Protein AF-A0A8S4RF06-F1 (afdb_monomer_lite)

Secondary structure (DSSP, 8-state):
-----PPPPP--------------TT--TTT-EE---TTS-----EETTEEPEE-SEEEETTEEEESSHHHHHHHHHHHHHHHHHHHHHTHHHHHS---

Organism: NCBI:txid348720

Structure (mmCIF, N/CA/C/O backbone):
data_AF-A0A8S4RF06-F1
#
_entry.id   AF-A0A8S4RF06-F1
#
loop_
_atom_site.group_PDB
_atom_site.id
_atom_site.type_symbol
_atom_site.label_atom_id
_atom_site.label_alt_id
_atom_site.label_comp_id
_atom_site.label_asym_id
_atom_site.label_entity_id
_atom_site.label_seq_id
_atom_site.pdbx_PDB_ins_code
_atom_site.Cartn_x
_atom_site.Cartn_y
_atom_site.Cartn_z
_atom_site.occupancy
_atom_site.B_iso_or_equiv
_atom_site.auth_seq_id
_atom_site.auth_comp_id
_atom_site.auth_asym_id
_atom_site.auth_atom_id
_atom_site.pdbx_PDB_model_num
ATOM 1 N N . MET A 1 1 ? -23.117 -16.319 18.177 1.00 37.62 1 MET A N 1
ATOM 2 C CA . MET A 1 1 ? -23.475 -15.922 16.801 1.00 37.62 1 MET A CA 1
ATOM 3 C C . MET A 1 1 ? -23.778 -14.431 16.855 1.00 37.62 1 MET A C 1
ATOM 5 O O . MET A 1 1 ? -24.861 -14.053 17.279 1.00 37.62 1 MET A O 1
ATOM 9 N N . THR A 1 2 ? -22.778 -13.588 16.600 1.00 39.22 2 THR A N 1
ATOM 10 C CA . THR A 1 2 ? -22.847 -12.147 16.901 1.00 39.22 2 THR A CA 1
ATOM 11 C C . THR A 1 2 ? -22.546 -11.383 15.619 1.00 39.22 2 THR A C 1
ATOM 13 O O . THR A 1 2 ? -21.428 -11.430 15.122 1.00 39.22 2 THR A O 1
ATOM 16 N N . GLY A 1 3 ? -23.569 -10.764 15.029 1.00 40.75 3 GLY A N 1
ATOM 17 C CA . GLY A 1 3 ? -23.445 -9.979 13.799 1.00 40.75 3 GLY A CA 1
ATOM 18 C C . GLY A 1 3 ? -22.940 -8.558 14.061 1.00 40.75 3 GLY A C 1
ATOM 19 O O . GLY A 1 3 ? -23.199 -7.989 15.121 1.00 40.75 3 GLY A O 1
ATOM 20 N N . TYR A 1 4 ? -22.252 -7.970 13.082 1.00 52.75 4 TYR A N 1
ATOM 21 C CA . TYR A 1 4 ? -21.822 -6.569 13.120 1.00 52.75 4 TYR A CA 1
ATOM 22 C C . TYR A 1 4 ? -22.931 -5.642 12.605 1.00 52.75 4 TYR A C 1
ATOM 24 O O . TYR A 1 4 ? -23.579 -5.926 11.597 1.00 52.75 4 TYR A O 1
ATOM 32 N N . ARG A 1 5 ? -23.163 -4.529 13.312 1.00 40.59 5 ARG A N 1
ATOM 33 C CA . ARG A 1 5 ? -24.227 -3.550 13.039 1.00 40.59 5 ARG A CA 1
ATOM 34 C C . ARG A 1 5 ? -23.614 -2.247 12.525 1.00 40.59 5 ARG A C 1
ATOM 36 O O . ARG A 1 5 ? -22.952 -1.550 13.283 1.00 40.59 5 ARG A O 1
ATOM 43 N N . ILE A 1 6 ? -23.886 -1.894 11.271 1.00 50.53 6 ILE A N 1
ATOM 44 C CA . ILE A 1 6 ? -23.633 -0.546 10.743 1.00 50.53 6 ILE A CA 1
ATOM 45 C C . ILE A 1 6 ? -24.858 0.315 11.080 1.00 50.53 6 ILE A C 1
ATOM 47 O O . ILE A 1 6 ? -25.991 -0.091 10.813 1.00 50.53 6 ILE A O 1
ATOM 51 N N . ALA A 1 7 ? -24.655 1.470 11.718 1.00 36.44 7 ALA A N 1
ATOM 52 C CA . ALA A 1 7 ? -25.745 2.370 12.093 1.00 36.44 7 ALA A CA 1
ATOM 53 C C . ALA A 1 7 ? -26.377 3.012 10.837 1.00 36.44 7 ALA A C 1
ATOM 55 O O . ALA A 1 7 ? -25.651 3.604 10.035 1.00 36.44 7 ALA A O 1
ATOM 56 N N . PRO A 1 8 ? -27.707 2.925 10.636 1.00 37.06 8 PRO A N 1
ATOM 57 C CA . PRO A 1 8 ? -28.350 3.515 9.471 1.00 37.06 8 PRO A CA 1
ATOM 58 C C . PRO A 1 8 ? -28.611 5.011 9.693 1.00 37.06 8 PRO A C 1
ATOM 60 O O . PRO A 1 8 ? -29.240 5.406 10.674 1.00 37.06 8 PRO A O 1
ATOM 63 N N . GLN A 1 9 ? -28.183 5.842 8.744 1.00 43.31 9 GLN A N 1
ATOM 64 C CA . GLN A 1 9 ? -28.685 7.209 8.577 1.00 43.31 9 GLN A CA 1
ATOM 65 C C . GLN A 1 9 ? -30.022 7.131 7.814 1.00 43.31 9 GLN A C 1
ATOM 67 O O . GLN A 1 9 ? -30.082 6.574 6.718 1.00 43.31 9 GLN A O 1
ATOM 72 N N . SER A 1 10 ? -31.116 7.630 8.400 1.00 48.09 10 SER A N 1
ATOM 73 C CA . SER A 1 10 ? -32.431 7.725 7.728 1.00 48.09 10 SER A CA 1
ATOM 74 C C . SER A 1 10 ? -32.344 8.725 6.553 1.00 48.09 10 SER A C 1
ATOM 76 O O . SER A 1 10 ? -31.612 9.698 6.672 1.00 48.09 10 SER A O 1
ATOM 78 N N . SER A 1 11 ? -33.037 8.633 5.411 1.00 50.53 11 SER A N 1
ATOM 79 C CA . SER A 1 11 ? -34.379 8.118 5.134 1.00 50.53 11 SER A CA 1
ATOM 80 C C . SER A 1 11 ? -34.610 7.958 3.611 1.00 50.53 11 SER A C 1
ATOM 82 O O . SER A 1 11 ? -34.174 8.803 2.834 1.00 50.53 11 SER A O 1
ATOM 84 N N . ARG A 1 12 ? -35.424 6.945 3.253 1.00 44.25 12 ARG A N 1
ATOM 85 C CA . ARG A 1 12 ? -36.184 6.677 1.998 1.00 44.25 12 ARG A CA 1
ATOM 86 C C . ARG A 1 12 ? -35.645 5.644 0.974 1.00 44.25 12 ARG A C 1
ATOM 88 O O . ARG A 1 12 ? -34.884 5.957 0.074 1.00 44.25 12 ARG A O 1
ATOM 95 N N . ARG A 1 13 ? -36.286 4.460 1.065 1.00 44.31 13 ARG A N 1
ATOM 96 C CA . ARG A 1 13 ? -36.681 3.456 0.038 1.00 44.31 13 ARG A CA 1
ATOM 97 C C . ARG A 1 13 ? -35.618 2.574 -0.654 1.00 44.31 13 ARG A C 1
ATOM 99 O O . ARG A 1 13 ? -35.152 2.861 -1.743 1.00 44.31 13 ARG A O 1
ATOM 106 N N . THR A 1 14 ? -35.422 1.398 -0.041 1.00 47.22 14 THR A N 1
ATOM 107 C CA . THR A 1 14 ? -35.494 0.034 -0.628 1.00 47.22 14 THR A CA 1
ATOM 108 C C . THR A 1 14 ? -34.924 -0.223 -2.029 1.00 47.22 14 THR A C 1
ATOM 110 O O . THR A 1 14 ? -35.621 -0.043 -3.026 1.00 47.22 14 THR A O 1
ATOM 113 N N . THR A 1 15 ? -33.763 -0.887 -2.088 1.00 35.53 15 THR A N 1
ATOM 114 C CA . THR A 1 15 ? -33.537 -2.041 -2.982 1.00 35.53 15 THR A CA 1
ATOM 115 C C . THR A 1 15 ? -32.480 -2.977 -2.366 1.00 35.53 15 THR A C 1
ATOM 117 O O . THR A 1 15 ? -31.460 -2.522 -1.866 1.00 35.53 15 THR A O 1
ATOM 120 N N . LEU A 1 16 ? -32.826 -4.265 -2.318 1.00 36.59 16 LEU A N 1
ATOM 121 C CA . LEU A 1 16 ? -32.135 -5.463 -1.810 1.00 36.59 16 LEU A CA 1
ATOM 122 C C . LEU A 1 16 ? -30.678 -5.307 -1.317 1.00 36.59 16 LEU A C 1
ATOM 124 O O . LEU A 1 16 ? -29.734 -5.227 -2.099 1.00 36.59 16 LEU A O 1
ATOM 128 N N . LEU A 1 17 ? -30.503 -5.380 0.007 1.00 33.94 17 LEU A N 1
ATOM 129 C CA . LEU A 1 17 ? -29.202 -5.549 0.653 1.00 33.94 17 LEU A CA 1
ATOM 130 C C . LEU A 1 17 ? -28.700 -6.978 0.404 1.00 33.94 17 LEU A C 1
ATOM 132 O O . LEU A 1 17 ? -29.019 -7.897 1.155 1.00 33.94 17 LEU A O 1
ATOM 136 N N . SER A 1 18 ? -27.889 -7.167 -0.637 1.00 36.00 18 SER A N 1
ATOM 137 C CA . SER A 1 18 ? -26.940 -8.283 -0.671 1.00 36.00 18 SER A CA 1
ATOM 138 C C . SER A 1 18 ? -25.898 -8.032 0.422 1.00 36.00 18 SER A C 1
ATOM 140 O O . SER A 1 18 ? -24.840 -7.455 0.172 1.00 36.00 18 SER A O 1
ATOM 142 N N . GLN A 1 19 ? -26.227 -8.392 1.664 1.00 39.38 19 GLN A N 1
ATOM 143 C CA . GLN A 1 19 ? -25.265 -8.419 2.758 1.00 39.38 19 GLN A CA 1
ATOM 144 C C . GLN A 1 19 ? -24.303 -9.580 2.480 1.00 39.38 19 GLN A C 1
ATOM 146 O O . GLN A 1 19 ? -24.596 -10.735 2.780 1.00 39.38 19 GLN A O 1
ATOM 151 N N . PHE A 1 20 ? -23.158 -9.284 1.865 1.00 38.03 20 PHE A N 1
ATOM 152 C CA . PHE A 1 20 ? -22.042 -10.220 1.835 1.00 38.03 20 PHE A CA 1
ATOM 153 C C . PHE A 1 20 ? -21.572 -10.419 3.279 1.00 38.03 20 PHE A C 1
ATOM 155 O O . PHE A 1 20 ? -20.947 -9.537 3.865 1.00 38.03 20 PHE A O 1
ATOM 162 N N . TYR A 1 21 ? -21.931 -11.555 3.876 1.00 37.41 21 TYR A N 1
ATOM 163 C CA . TYR A 1 21 ? -21.395 -11.971 5.165 1.00 37.41 21 TYR A CA 1
ATOM 164 C C . TYR A 1 21 ? -19.972 -12.478 4.922 1.00 37.41 21 TYR A C 1
ATOM 166 O O . TYR A 1 21 ? -19.770 -13.622 4.522 1.00 37.41 21 TYR A O 1
ATOM 174 N N . VAL A 1 22 ? -18.986 -11.594 5.073 1.00 53.41 22 VAL A N 1
ATOM 175 C CA . VAL A 1 22 ? -17.587 -12.014 5.175 1.00 53.41 22 VAL A CA 1
ATOM 176 C C . VAL A 1 22 ? -17.426 -12.582 6.578 1.00 53.41 22 VAL A C 1
ATOM 178 O O . VAL A 1 22 ? -17.570 -11.845 7.552 1.00 53.41 22 VAL A O 1
ATOM 181 N N . ASP A 1 23 ? -17.192 -13.887 6.685 1.00 50.44 23 ASP A N 1
ATOM 182 C CA . ASP A 1 23 ? -16.919 -14.519 7.971 1.00 50.44 23 ASP A CA 1
ATOM 183 C C . ASP A 1 23 ? -15.511 -14.111 8.431 1.00 50.44 23 ASP A C 1
ATOM 185 O O . ASP A 1 23 ? -14.513 -14.435 7.788 1.00 50.44 23 ASP A O 1
ATOM 189 N N . ILE A 1 24 ? -15.442 -13.309 9.493 1.00 60.94 24 ILE A N 1
ATOM 190 C CA . ILE A 1 24 ? -14.204 -12.718 10.033 1.00 60.94 24 ILE A CA 1
ATOM 191 C C . ILE A 1 24 ? -13.704 -13.445 11.291 1.00 60.94 24 ILE A C 1
ATOM 193 O O . ILE A 1 24 ? -12.750 -12.997 11.932 1.00 60.94 24 ILE A O 1
ATOM 197 N N . THR A 1 25 ? -14.295 -14.595 11.632 1.00 61.34 25 THR A N 1
ATOM 198 C CA . THR A 1 25 ? -13.844 -15.430 12.751 1.00 61.34 25 THR A CA 1
ATOM 199 C C . THR A 1 25 ? -12.461 -16.014 12.449 1.00 61.34 25 THR A C 1
ATOM 201 O O . THR A 1 25 ? -12.311 -16.844 11.554 1.00 61.34 25 THR A O 1
ATOM 204 N N . GLY A 1 26 ? -11.436 -15.569 13.179 1.00 71.81 26 GLY A N 1
ATOM 205 C CA . GLY A 1 26 ? -10.042 -16.005 13.000 1.00 71.81 26 GLY A CA 1
ATOM 206 C C . GLY A 1 26 ? -9.060 -14.892 12.628 1.00 71.81 26 GLY A C 1
ATOM 207 O O . GLY A 1 26 ? -7.870 -15.156 12.448 1.00 71.81 26 GLY A O 1
ATOM 208 N N . LEU A 1 27 ? -9.521 -13.643 12.533 1.00 81.00 27 LEU A N 1
ATOM 209 C CA . LEU A 1 27 ? -8.629 -12.502 12.361 1.00 81.00 27 LEU A CA 1
ATOM 210 C C . LEU A 1 27 ? -7.735 -12.290 13.591 1.00 81.00 27 LEU A C 1
ATOM 212 O O . LEU A 1 27 ? -8.171 -12.348 14.739 1.00 81.00 27 LEU A O 1
ATOM 216 N N . ASN A 1 28 ? -6.469 -11.955 13.347 1.00 85.81 28 ASN A N 1
ATOM 217 C CA . ASN A 1 28 ? -5.567 -11.520 14.404 1.00 85.81 28 ASN A CA 1
ATOM 218 C C . ASN A 1 28 ? -5.741 -10.012 14.641 1.00 85.81 28 ASN A C 1
ATOM 220 O O . ASN A 1 28 ? -5.249 -9.195 13.856 1.00 85.81 28 ASN A O 1
ATOM 224 N N . MET A 1 29 ? -6.420 -9.648 15.730 1.00 85.00 29 MET A N 1
ATOM 225 C CA . MET A 1 29 ? -6.746 -8.252 16.048 1.00 85.00 29 MET A CA 1
ATOM 226 C C . MET A 1 29 ? -5.514 -7.357 16.209 1.00 85.00 29 MET A C 1
ATOM 228 O O . MET A 1 29 ? -5.573 -6.191 15.841 1.00 85.00 29 MET A O 1
ATOM 232 N N . SER A 1 30 ? -4.374 -7.882 16.673 1.00 84.38 30 SER A N 1
ATOM 233 C CA . SER A 1 30 ? -3.163 -7.066 16.849 1.00 84.38 30 SER A CA 1
ATOM 234 C C . SER A 1 30 ? -2.439 -6.752 15.537 1.00 84.38 30 SER A C 1
ATOM 236 O O . SER A 1 30 ? -1.652 -5.809 15.478 1.00 84.38 30 SER A O 1
ATOM 238 N N . LYS A 1 31 ? -2.709 -7.518 14.471 1.00 85.56 31 LYS A N 1
ATOM 239 C CA . LYS A 1 31 ? -2.135 -7.305 13.130 1.00 85.56 31 LYS A CA 1
ATOM 240 C C . LYS A 1 31 ? -3.100 -6.631 12.154 1.00 85.56 31 LYS A C 1
ATOM 242 O O . LYS A 1 31 ? -2.675 -6.206 11.078 1.00 85.56 31 LYS A O 1
ATOM 247 N N . THR A 1 32 ? -4.378 -6.552 12.512 1.00 88.44 32 THR A N 1
ATOM 248 C CA . THR A 1 32 ? -5.437 -6.027 11.648 1.00 88.44 32 THR A CA 1
ATOM 249 C C . THR A 1 32 ? -5.611 -4.533 11.893 1.00 88.44 32 THR A C 1
ATOM 251 O O . THR A 1 32 ? -5.789 -4.104 13.030 1.00 88.44 32 THR A O 1
ATOM 254 N N . LYS A 1 33 ? -5.571 -3.737 10.824 1.00 88.25 33 LYS A N 1
ATOM 255 C CA . LYS A 1 33 ? -5.788 -2.286 10.858 1.00 88.25 33 LYS A CA 1
ATOM 256 C C . LYS A 1 33 ? -6.791 -1.885 9.782 1.00 88.25 33 LYS A C 1
ATOM 258 O O . LYS A 1 33 ? -6.984 -2.616 8.810 1.00 88.25 33 LYS A O 1
ATOM 263 N N . VAL A 1 34 ? -7.426 -0.736 9.959 1.00 86.62 34 VAL A N 1
ATOM 264 C CA . VAL A 1 34 ? -8.407 -0.175 9.029 1.00 86.62 34 VAL A CA 1
ATOM 265 C C . VAL A 1 34 ? -7.807 1.036 8.337 1.00 86.62 34 VAL A C 1
ATOM 267 O O . VAL A 1 34 ? -7.22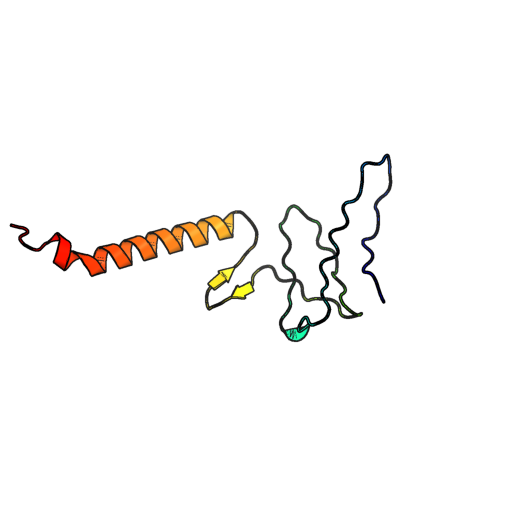2 1.900 8.974 1.00 86.62 34 VAL A O 1
ATOM 270 N N . MET A 1 35 ? -7.989 1.113 7.026 1.00 86.12 35 MET A N 1
ATOM 271 C CA . MET A 1 35 ? -7.686 2.294 6.226 1.00 86.12 35 MET A CA 1
ATOM 272 C C . MET A 1 35 ? -8.970 2.710 5.515 1.00 86.12 35 MET A C 1
ATOM 274 O O . MET A 1 35 ? -9.671 1.864 4.956 1.00 86.12 35 MET A O 1
ATOM 278 N N . SER A 1 36 ? -9.280 4.002 5.509 1.00 79.38 36 SER A N 1
ATOM 279 C CA . SER A 1 36 ? -10.431 4.560 4.792 1.00 79.38 36 SER A CA 1
ATOM 280 C C . SER A 1 36 ? -9.980 5.549 3.724 1.00 79.38 36 SER A C 1
ATOM 282 O O . SER A 1 36 ? -9.049 6.319 3.930 1.00 79.38 36 SER A O 1
ATOM 284 N N . ASN A 1 37 ? -10.653 5.549 2.575 1.00 77.62 37 ASN A N 1
ATOM 285 C CA . ASN A 1 37 ? -10.458 6.590 1.567 1.00 77.62 37 ASN A CA 1
ATOM 286 C C . ASN A 1 37 ? -11.114 7.902 2.042 1.00 77.62 37 ASN A C 1
ATOM 288 O O . ASN A 1 37 ? -12.157 7.859 2.687 1.00 77.62 37 ASN A O 1
ATOM 292 N N . ALA A 1 38 ? -10.571 9.053 1.639 1.00 75.00 38 ALA A N 1
ATOM 293 C CA . ALA A 1 38 ? -11.055 10.398 1.966 1.00 75.00 38 ALA A CA 1
ATOM 294 C C . ALA A 1 38 ? -12.532 10.668 1.599 1.00 75.00 38 ALA A C 1
ATOM 296 O O . ALA A 1 38 ? -13.127 11.626 2.084 1.00 75.00 38 ALA A O 1
ATOM 297 N N . LEU A 1 39 ? -13.129 9.839 0.739 1.00 78.06 39 LEU A N 1
ATOM 298 C CA . LEU A 1 39 ? -14.541 9.924 0.349 1.00 78.06 39 LEU A CA 1
ATOM 299 C C . LEU A 1 39 ? -15.500 9.302 1.376 1.00 78.06 39 LEU A C 1
ATOM 301 O O . LEU A 1 39 ? -16.710 9.494 1.274 1.00 78.06 39 LEU A O 1
ATOM 305 N N . VAL A 1 40 ? -14.981 8.527 2.331 1.00 76.31 40 VAL A N 1
ATOM 306 C CA . VAL A 1 40 ? -15.775 7.820 3.337 1.00 76.31 40 VAL A CA 1
ATOM 307 C C . VAL A 1 40 ? -15.469 8.420 4.708 1.00 76.31 40 VAL A C 1
ATOM 309 O O . VAL A 1 40 ? -14.305 8.440 5.107 1.00 76.31 40 VAL A O 1
ATOM 312 N N . PRO A 1 41 ? -16.484 8.893 5.454 1.00 75.31 41 PRO A N 1
ATOM 313 C CA . PRO A 1 41 ? -16.285 9.353 6.819 1.00 75.31 41 PRO A CA 1
ATOM 314 C C . PRO A 1 41 ? -15.672 8.249 7.679 1.00 75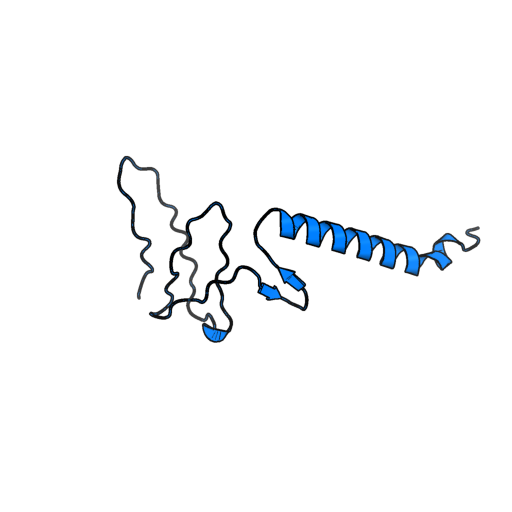.31 41 PRO A C 1
ATOM 316 O O . PRO A 1 41 ? -16.169 7.121 7.696 1.00 75.31 41 PRO A O 1
ATOM 319 N N . LEU A 1 42 ? -14.618 8.592 8.41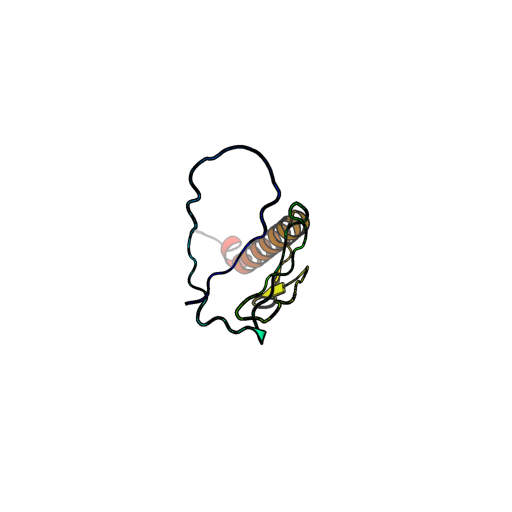6 1.00 75.12 42 LEU A N 1
ATOM 320 C CA . LEU A 1 42 ? -13.992 7.691 9.374 1.00 75.12 42 LEU A CA 1
ATOM 321 C C . LEU A 1 42 ? -15.002 7.315 10.459 1.00 75.12 42 LEU A C 1
ATOM 323 O O . LEU A 1 42 ? -15.435 8.160 11.243 1.00 75.12 42 LEU A O 1
ATOM 327 N N . GLN A 1 43 ? -15.382 6.040 10.493 1.00 79.56 43 GLN A N 1
ATOM 328 C CA . GLN A 1 43 ? -16.185 5.466 11.566 1.00 79.56 43 GLN A CA 1
ATOM 329 C C . GLN A 1 43 ? -15.392 4.366 12.273 1.00 79.56 43 GLN A C 1
ATOM 331 O O . GLN A 1 43 ? -14.711 3.587 11.601 1.00 79.56 43 GLN A O 1
ATOM 336 N N . PRO A 1 44 ? -15.486 4.269 13.612 1.00 81.56 44 PRO A N 1
ATOM 337 C CA . PRO A 1 44 ? -14.874 3.177 14.353 1.00 81.56 44 PRO A CA 1
ATOM 338 C C . PRO A 1 44 ? -15.390 1.823 13.860 1.00 81.56 44 PRO A C 1
ATOM 340 O O . PRO A 1 44 ? -16.596 1.569 13.860 1.00 81.56 44 PRO A O 1
ATOM 343 N N . VAL A 1 45 ? -14.472 0.941 13.469 1.00 84.81 45 VAL A N 1
ATOM 344 C CA . VAL A 1 45 ? -14.790 -0.446 13.116 1.00 84.81 45 VAL A CA 1
ATOM 345 C C . VAL A 1 45 ? -14.549 -1.309 14.346 1.00 84.81 45 VAL A C 1
ATOM 347 O O . VAL A 1 45 ? -13.421 -1.414 14.826 1.00 84.81 45 VAL A O 1
ATOM 350 N N . ILE A 1 46 ? -15.619 -1.908 14.868 1.00 83.94 46 ILE A N 1
ATOM 351 C CA . ILE A 1 46 ? -15.567 -2.760 16.058 1.00 83.94 46 ILE A CA 1
ATOM 352 C C . ILE A 1 46 ? -15.705 -4.217 15.627 1.00 83.94 46 ILE A C 1
ATOM 354 O O . ILE A 1 46 ? -16.727 -4.596 15.056 1.00 83.94 46 ILE A O 1
ATOM 358 N N . VAL A 1 47 ? -14.697 -5.027 15.946 1.00 82.69 47 VAL A N 1
ATOM 359 C CA . VAL A 1 47 ? -14.656 -6.473 15.703 1.00 82.69 47 VAL A CA 1
ATOM 360 C C . VAL A 1 47 ? -14.549 -7.182 17.052 1.00 82.69 47 VAL A C 1
ATOM 362 O O . VAL A 1 47 ? -13.631 -6.905 17.811 1.00 82.69 47 VAL A O 1
ATOM 365 N N . GLU A 1 48 ? -15.508 -8.054 17.394 1.00 79.50 48 GLU A N 1
ATOM 366 C CA . GLU A 1 48 ? -15.481 -8.844 18.644 1.00 79.50 48 GLU A CA 1
ATOM 367 C C . GLU A 1 48 ? -15.254 -7.983 19.902 1.00 79.50 48 GLU A C 1
ATOM 369 O O . GLU A 1 48 ? -14.469 -8.329 20.777 1.00 79.50 48 GLU A O 1
ATOM 374 N N . SER A 1 49 ? -15.926 -6.826 19.985 1.00 80.94 49 SER A N 1
ATOM 375 C CA . SER A 1 49 ? -15.777 -5.806 21.046 1.00 80.94 49 SER A CA 1
ATOM 376 C C . SER A 1 49 ? -14.437 -5.054 21.103 1.00 80.94 49 SER A C 1
ATOM 378 O O . SER A 1 49 ? -14.273 -4.178 21.948 1.00 80.94 49 SER A O 1
ATOM 380 N N . THR A 1 50 ? -13.523 -5.304 20.163 1.00 82.81 50 THR A N 1
ATOM 381 C CA . THR A 1 50 ? -12.263 -4.566 20.011 1.00 82.81 50 THR A CA 1
ATOM 382 C C . THR A 1 50 ? -12.385 -3.544 18.883 1.00 82.81 50 THR A C 1
ATOM 384 O O . THR A 1 50 ? -12.801 -3.874 17.772 1.00 82.81 50 THR A O 1
ATOM 387 N N . ALA A 1 51 ? -12.033 -2.287 19.152 1.00 86.38 51 ALA A N 1
ATOM 388 C CA . ALA A 1 51 ? -11.925 -1.273 18.108 1.00 86.38 51 ALA A CA 1
ATOM 389 C C . ALA A 1 51 ? -10.633 -1.497 17.313 1.00 86.38 51 ALA A C 1
ATOM 391 O O . ALA A 1 51 ? -9.551 -1.564 17.897 1.00 86.38 51 ALA A O 1
ATOM 392 N N . LEU A 1 52 ? -10.746 -1.615 15.992 1.00 88.94 52 LEU A N 1
ATOM 393 C CA . LEU A 1 52 ? -9.577 -1.700 15.128 1.00 88.94 52 LEU A CA 1
ATOM 394 C C . LEU A 1 52 ? -8.907 -0.332 15.009 1.00 88.94 52 LEU A C 1
ATOM 396 O O . LEU A 1 52 ? -9.571 0.699 14.891 1.00 88.94 52 LEU A O 1
ATOM 400 N N . GLU A 1 53 ? -7.578 -0.342 15.004 1.00 89.19 53 GLU A N 1
ATOM 401 C CA . GLU A 1 53 ? -6.787 0.860 14.773 1.00 89.19 53 GLU A CA 1
ATOM 402 C C . GLU A 1 53 ? -6.974 1.344 13.338 1.00 89.19 53 GLU A C 1
ATOM 404 O O . GLU A 1 53 ? -6.871 0.567 12.385 1.00 89.19 53 GLU A O 1
ATOM 409 N N . ILE A 1 54 ? -7.228 2.639 13.200 1.00 87.75 54 ILE A N 1
ATOM 410 C CA . ILE A 1 54 ? -7.338 3.305 11.913 1.00 87.75 54 ILE A CA 1
ATOM 411 C C . ILE A 1 54 ? -5.978 3.916 11.580 1.00 87.75 54 ILE A C 1
ATOM 413 O O . ILE A 1 54 ? -5.416 4.645 12.395 1.00 87.75 54 ILE A O 1
ATOM 417 N N . VAL A 1 55 ? -5.470 3.638 10.383 1.00 87.00 55 VAL A N 1
ATOM 418 C CA . VAL A 1 55 ? -4.209 4.180 9.875 1.00 87.00 55 VAL A CA 1
ATOM 419 C C . VAL A 1 55 ? -4.395 4.808 8.501 1.00 87.00 55 VAL A C 1
ATOM 421 O O . VAL A 1 55 ? -5.224 4.361 7.710 1.00 87.00 55 VAL A O 1
ATOM 424 N N . ASP A 1 56 ? -3.591 5.825 8.206 1.00 83.88 56 ASP A N 1
ATOM 425 C CA . ASP A 1 56 ? -3.527 6.443 6.875 1.00 83.88 56 ASP A CA 1
ATOM 426 C C . ASP A 1 56 ? -2.565 5.694 5.938 1.00 83.88 56 ASP A C 1
ATOM 428 O O . ASP A 1 56 ? -2.706 5.721 4.712 1.00 83.88 56 ASP A O 1
ATOM 432 N N . GLU A 1 57 ? -1.587 5.001 6.525 1.00 86.38 57 GLU A N 1
ATOM 433 C CA . GLU A 1 57 ? -0.546 4.248 5.837 1.00 86.38 57 GLU A CA 1
ATOM 434 C C . GLU A 1 57 ? -0.329 2.890 6.507 1.00 86.38 57 GLU A C 1
ATOM 436 O O . GLU A 1 57 ? -0.290 2.778 7.733 1.00 86.38 57 GLU A O 1
ATOM 441 N N . TYR A 1 58 ? -0.149 1.853 5.692 1.00 86.75 58 TYR A N 1
ATOM 442 C CA . TYR A 1 58 ? 0.154 0.506 6.158 1.00 86.75 58 TYR A CA 1
ATOM 443 C C . TYR A 1 58 ? 1.368 -0.057 5.431 1.00 86.75 58 TYR A C 1
ATOM 445 O O . TYR A 1 58 ? 1.399 -0.102 4.202 1.00 86.75 58 TYR A O 1
ATOM 453 N N . VAL A 1 59 ? 2.366 -0.516 6.186 1.00 86.50 59 VAL A N 1
ATOM 454 C CA . VAL A 1 59 ? 3.562 -1.145 5.615 1.00 86.50 59 VAL A CA 1
ATOM 455 C C . VAL A 1 59 ? 3.305 -2.633 5.422 1.00 86.50 59 VAL A C 1
ATOM 457 O O . VAL A 1 59 ? 3.203 -3.393 6.383 1.00 86.50 59 VAL A O 1
ATOM 460 N N . TYR A 1 60 ? 3.235 -3.056 4.166 1.00 81.00 60 TYR A N 1
ATOM 461 C CA . TYR A 1 60 ? 3.088 -4.449 3.775 1.00 81.00 60 TYR A CA 1
ATOM 462 C C . TYR A 1 60 ? 4.272 -4.872 2.912 1.00 81.00 60 TYR A C 1
ATOM 464 O O . TYR A 1 60 ? 4.518 -4.277 1.867 1.00 81.00 60 TYR A O 1
ATOM 472 N N . LEU A 1 61 ? 5.005 -5.904 3.345 1.00 82.81 61 LEU A N 1
ATOM 473 C CA . LEU A 1 61 ? 6.186 -6.416 2.633 1.00 82.81 61 LEU A CA 1
ATOM 474 C C . LEU A 1 61 ? 7.172 -5.296 2.257 1.00 82.81 61 LEU A C 1
ATOM 476 O O . LEU A 1 61 ? 7.561 -5.179 1.099 1.00 82.81 61 LEU A O 1
ATOM 480 N N . GLU A 1 62 ? 7.515 -4.437 3.223 1.00 83.31 62 GLU A N 1
ATOM 481 C CA . GLU A 1 62 ? 8.415 -3.277 3.045 1.00 83.31 62 GLU A CA 1
ATOM 482 C C . GLU A 1 62 ? 7.875 -2.165 2.129 1.00 83.31 62 GLU A C 1
ATOM 484 O O . GLU A 1 62 ? 8.566 -1.189 1.853 1.00 83.31 62 GLU A O 1
ATOM 489 N N . HIS A 1 63 ? 6.622 -2.269 1.689 1.00 76.44 63 HIS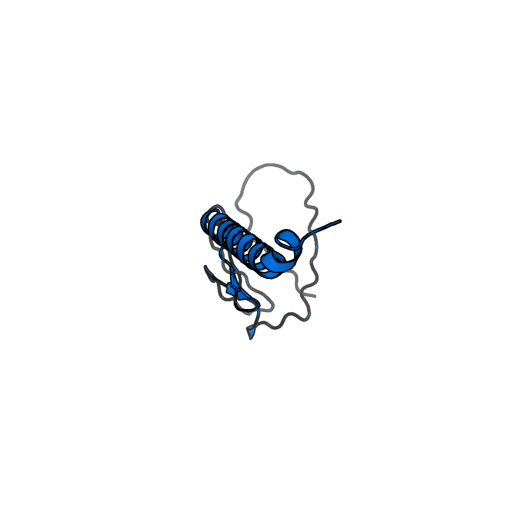 A N 1
ATOM 490 C CA . HIS A 1 63 ? 5.971 -1.258 0.870 1.00 76.44 63 HIS A CA 1
ATOM 491 C C . HIS A 1 63 ? 4.907 -0.540 1.685 1.00 76.44 63 HIS A C 1
ATOM 493 O O . HIS A 1 63 ? 3.991 -1.157 2.226 1.00 76.44 63 HIS A O 1
ATOM 499 N N . ALA A 1 64 ? 5.022 0.780 1.763 1.00 84.62 64 ALA A N 1
ATOM 500 C CA . ALA A 1 64 ? 4.029 1.606 2.418 1.00 84.62 64 ALA A CA 1
ATOM 501 C C . ALA A 1 64 ? 2.845 1.851 1.468 1.00 84.62 64 ALA A C 1
ATOM 503 O O . ALA A 1 64 ? 3.018 2.348 0.355 1.00 84.62 64 ALA A O 1
ATOM 504 N N . ILE A 1 65 ? 1.649 1.450 1.895 1.00 82.38 65 ILE A N 1
ATOM 505 C CA . ILE A 1 65 ? 0.403 1.534 1.136 1.00 82.38 65 ILE A CA 1
ATOM 506 C C . ILE A 1 65 ? -0.458 2.623 1.763 1.00 82.38 65 ILE A C 1
ATOM 508 O O . ILE A 1 65 ? -0.765 2.570 2.950 1.00 82.38 65 ILE A O 1
ATOM 512 N N . GLN A 1 66 ? -0.899 3.574 0.947 1.00 84.56 66 GLN A N 1
ATOM 513 C CA . GLN A 1 66 ? -1.880 4.597 1.322 1.00 84.56 66 GLN A CA 1
ATOM 514 C C . GLN A 1 66 ? -3.156 4.428 0.477 1.00 84.56 66 GLN A C 1
ATOM 516 O O . GLN A 1 66 ? -3.127 3.848 -0.611 1.00 84.56 66 GLN A O 1
ATOM 521 N N . LEU A 1 67 ? -4.306 4.914 0.937 1.00 78.56 67 LEU A N 1
ATOM 522 C CA . LEU A 1 67 ? -5.501 4.972 0.084 1.00 78.56 67 LEU A CA 1
ATOM 523 C C . LEU A 1 67 ? -5.569 6.313 -0.649 1.00 78.56 67 LEU A C 1
ATOM 525 O O . LEU A 1 67 ? -5.246 7.357 -0.095 1.00 78.56 67 LEU A O 1
ATOM 529 N N . GLY A 1 68 ? -6.020 6.282 -1.904 1.00 73.56 68 GLY A N 1
ATOM 530 C CA . GLY A 1 68 ? -6.222 7.482 -2.716 1.00 73.56 68 GLY A CA 1
ATOM 531 C C . GLY A 1 68 ? -5.160 7.708 -3.793 1.00 73.56 68 GLY A C 1
ATOM 532 O O . GLY A 1 68 ? -4.327 6.851 -4.093 1.00 73.56 68 GLY A O 1
ATOM 533 N N . ARG A 1 69 ? -5.244 8.878 -4.434 1.00 66.75 69 ARG A N 1
ATOM 534 C CA . ARG A 1 69 ? -4.528 9.190 -5.683 1.00 66.75 69 ARG A CA 1
ATOM 535 C C . ARG A 1 69 ? -3.004 9.229 -5.514 1.00 66.75 69 ARG A C 1
ATOM 537 O O . ARG A 1 69 ? -2.287 8.764 -6.394 1.00 66.75 69 ARG A O 1
ATOM 544 N N . SER A 1 70 ? -2.527 9.691 -4.359 1.00 67.25 70 SER A N 1
ATOM 545 C CA . SER A 1 70 ? -1.099 9.774 -4.027 1.00 67.25 70 SER A CA 1
ATOM 546 C C . SER A 1 70 ? -0.413 8.404 -3.968 1.00 67.25 70 SER A C 1
ATOM 548 O O . SER A 1 70 ? 0.741 8.283 -4.373 1.00 67.25 70 SER A O 1
ATOM 550 N N . ASN A 1 71 ? -1.102 7.352 -3.511 1.00 76.31 71 ASN A N 1
ATOM 551 C CA . ASN 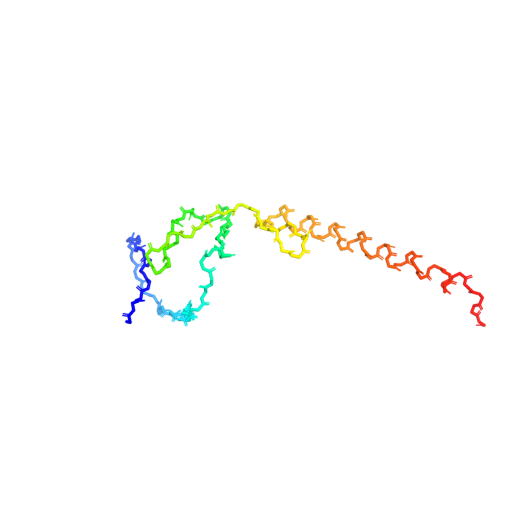A 1 71 ? -0.530 6.005 -3.480 1.00 76.31 71 ASN A CA 1
ATOM 552 C C . ASN A 1 71 ? -0.403 5.395 -4.875 1.00 76.31 71 ASN A C 1
ATOM 554 O O . ASN A 1 71 ? 0.586 4.732 -5.173 1.00 76.31 71 ASN A O 1
ATOM 558 N N . PHE A 1 72 ? -1.392 5.639 -5.739 1.00 74.62 72 PHE A N 1
ATOM 559 C CA . PHE A 1 72 ? -1.327 5.190 -7.126 1.00 74.62 72 PHE A CA 1
ATOM 560 C C . PHE A 1 72 ? -0.124 5.811 -7.840 1.00 74.62 72 PHE A C 1
ATOM 562 O O . PHE A 1 72 ? 0.638 5.094 -8.475 1.00 74.62 72 PHE A O 1
ATOM 569 N N . GLU A 1 73 ? 0.099 7.117 -7.678 1.00 81.50 73 GLU A N 1
ATOM 570 C CA . GLU A 1 73 ? 1.260 7.807 -8.253 1.00 81.50 73 GLU A CA 1
ATOM 571 C C . GLU A 1 73 ? 2.588 7.252 -7.715 1.00 81.50 73 GLU A C 1
ATOM 573 O O . GLU A 1 73 ? 3.502 6.977 -8.496 1.00 81.50 73 GLU A O 1
ATOM 578 N N . LYS A 1 74 ? 2.688 7.016 -6.399 1.00 80.69 74 LYS A N 1
ATOM 579 C CA . LYS A 1 74 ? 3.862 6.376 -5.779 1.00 80.69 74 LYS A CA 1
ATOM 580 C C . LYS A 1 74 ? 4.115 4.973 -6.343 1.00 80.69 74 LYS A C 1
ATOM 582 O O . LYS A 1 74 ? 5.245 4.667 -6.721 1.00 80.69 74 LYS A O 1
ATOM 587 N N . GLU A 1 75 ? 3.081 4.141 -6.451 1.00 83.62 75 GLU A N 1
ATOM 588 C CA . GLU A 1 75 ? 3.197 2.779 -6.981 1.00 83.6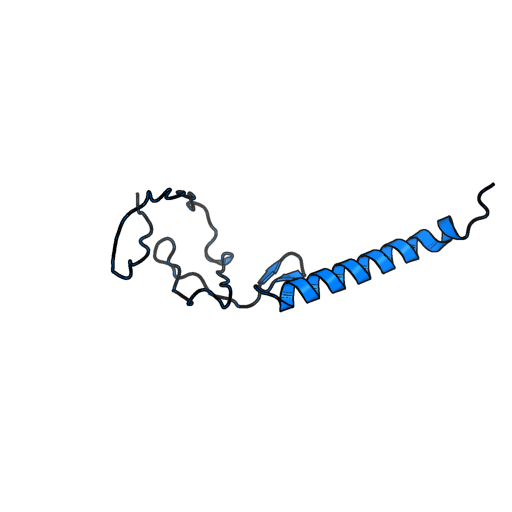2 75 GLU A CA 1
ATOM 589 C C . GLU A 1 75 ? 3.527 2.763 -8.481 1.00 83.62 75 GLU A C 1
ATOM 591 O O . GLU A 1 75 ? 4.359 1.968 -8.921 1.00 83.62 75 GLU A O 1
ATOM 596 N N . VAL A 1 76 ? 2.937 3.663 -9.272 1.00 85.94 76 VAL A N 1
ATOM 597 C CA . VAL A 1 76 ? 3.273 3.836 -10.694 1.00 85.94 76 VAL A CA 1
ATOM 598 C C . VAL A 1 76 ? 4.745 4.205 -10.848 1.00 85.94 76 VAL A C 1
ATOM 600 O O . VAL A 1 76 ? 5.461 3.552 -11.608 1.00 85.94 76 VAL A O 1
ATOM 603 N N . ASN A 1 77 ? 5.227 5.187 -10.084 1.00 89.50 77 ASN A N 1
ATOM 604 C CA . ASN A 1 77 ? 6.630 5.594 -10.114 1.00 89.50 77 ASN A CA 1
ATOM 605 C C . ASN A 1 77 ? 7.566 4.447 -9.715 1.00 89.50 77 ASN A C 1
ATOM 607 O O . ASN A 1 77 ? 8.562 4.202 -10.400 1.00 89.50 77 ASN A O 1
ATOM 611 N N . ARG A 1 78 ? 7.224 3.689 -8.667 1.00 88.75 78 ARG A N 1
ATOM 612 C CA . ARG A 1 78 ? 7.989 2.508 -8.246 1.00 88.75 78 ARG A CA 1
ATOM 613 C C . ARG A 1 78 ? 8.068 1.457 -9.357 1.00 88.75 78 ARG A C 1
ATOM 615 O O . ARG A 1 78 ? 9.145 0.929 -9.627 1.00 88.75 78 ARG A O 1
ATOM 622 N N . ARG A 1 79 ? 6.955 1.171 -10.045 1.00 90.88 79 ARG A N 1
ATOM 623 C CA . ARG A 1 79 ? 6.922 0.223 -11.175 1.00 90.88 79 ARG A CA 1
ATOM 624 C C . ARG A 1 79 ? 7.756 0.694 -12.361 1.00 90.88 79 ARG A C 1
ATOM 626 O O . ARG A 1 79 ? 8.463 -0.123 -12.944 1.00 90.88 79 ARG A O 1
ATOM 633 N N . ILE A 1 80 ? 7.714 1.985 -12.691 1.00 95.38 80 ILE A N 1
ATOM 634 C CA . ILE A 1 80 ? 8.550 2.576 -13.746 1.00 95.38 80 ILE A CA 1
ATOM 635 C C . ILE A 1 80 ? 10.033 2.391 -13.404 1.00 95.38 80 ILE A C 1
ATOM 637 O O . ILE A 1 80 ? 10.797 1.892 -14.228 1.00 95.38 80 ILE A O 1
ATOM 641 N N . GLN A 1 81 ? 10.439 2.725 -12.177 1.00 94.81 81 GLN A N 1
ATOM 642 C CA . GLN A 1 81 ? 11.824 2.566 -11.722 1.00 94.81 81 GLN A CA 1
ATOM 643 C C . GLN A 1 81 ? 12.283 1.105 -11.755 1.00 94.81 81 GLN A C 1
ATOM 645 O O . GLN A 1 81 ? 13.378 0.815 -12.236 1.00 94.81 81 GLN A O 1
ATOM 650 N N . LEU A 1 82 ? 11.443 0.172 -11.299 1.00 93.19 82 LEU A N 1
ATOM 651 C CA . LEU A 1 82 ? 11.747 -1.258 -11.366 1.00 93.19 82 LEU A CA 1
ATOM 652 C C . LEU A 1 82 ? 11.840 -1.770 -12.804 1.00 93.19 82 LEU A C 1
ATOM 654 O O . LEU A 1 82 ? 12.726 -2.570 -13.098 1.00 93.19 82 LEU A O 1
ATOM 658 N N . GLY A 1 83 ? 10.978 -1.286 -13.701 1.00 95.06 83 GLY A N 1
ATOM 659 C CA . GLY A 1 83 ? 11.059 -1.575 -15.131 1.00 95.06 83 GLY A CA 1
ATOM 660 C C . GLY A 1 83 ? 12.394 -1.123 -15.723 1.00 95.06 83 GLY A C 1
ATOM 661 O O . GLY A 1 83 ? 13.073 -1.911 -16.381 1.00 95.06 83 GLY A O 1
ATOM 662 N N . TRP A 1 84 ? 12.826 0.104 -15.413 1.00 95.75 84 TRP A N 1
ATOM 663 C CA . TRP A 1 84 ? 14.132 0.615 -15.838 1.00 95.75 84 TRP A CA 1
ATOM 664 C C . TRP A 1 84 ? 15.298 -0.182 -15.256 1.00 95.75 84 TRP A C 1
ATOM 666 O O . TRP A 1 84 ? 16.226 -0.526 -15.986 1.00 95.75 84 TRP A O 1
ATOM 676 N N . ALA A 1 85 ? 15.244 -0.533 -13.970 1.00 94.81 85 ALA A N 1
ATOM 677 C CA . ALA A 1 85 ? 16.274 -1.344 -13.330 1.00 94.81 85 ALA A CA 1
ATOM 678 C C . ALA A 1 85 ? 16.373 -2.746 -13.958 1.00 94.81 85 ALA A C 1
ATOM 680 O O . ALA A 1 85 ? 17.474 -3.231 -14.216 1.00 94.81 85 ALA A O 1
ATOM 681 N N . ALA A 1 86 ? 15.238 -3.390 -14.244 1.00 93.81 86 ALA A N 1
ATOM 682 C CA . ALA A 1 86 ? 15.197 -4.687 -14.914 1.00 93.81 86 ALA A CA 1
ATOM 683 C C . ALA A 1 86 ? 15.728 -4.604 -16.355 1.00 93.81 86 ALA A C 1
ATOM 685 O O . ALA A 1 86 ? 16.554 -5.425 -16.747 1.00 93.81 86 ALA A O 1
ATOM 686 N N . SER A 1 87 ? 15.326 -3.581 -17.117 1.00 89.50 87 SER A N 1
ATOM 687 C CA . SER A 1 87 ? 15.840 -3.346 -18.472 1.00 89.50 87 SER A CA 1
ATOM 688 C C . SER A 1 87 ? 17.349 -3.098 -18.473 1.00 89.50 87 SER A C 1
ATOM 690 O O . SER A 1 87 ? 18.057 -3.627 -19.326 1.00 89.50 87 SER A O 1
ATOM 692 N N . GLY A 1 88 ? 17.854 -2.320 -17.511 1.00 91.62 88 GLY A N 1
ATOM 693 C CA . GLY A 1 88 ? 19.282 -2.054 -17.357 1.00 91.62 88 GLY A CA 1
ATOM 694 C C . GLY A 1 88 ? 20.092 -3.317 -17.058 1.00 91.62 88 GLY A C 1
ATOM 695 O O . GLY A 1 88 ? 21.175 -3.485 -17.609 1.00 91.62 88 GLY A O 1
ATOM 696 N N . LYS A 1 89 ? 19.551 -4.250 -16.263 1.00 91.50 89 LYS A N 1
ATOM 697 C CA . LYS A 1 89 ? 20.188 -5.556 -16.002 1.00 91.50 89 LYS A CA 1
ATOM 698 C C . LYS A 1 89 ? 20.321 -6.430 -17.251 1.00 91.50 89 LYS A C 1
ATOM 700 O O . LYS A 1 89 ? 21.207 -7.271 -17.304 1.00 91.50 89 LYS A O 1
ATOM 705 N N . LEU A 1 90 ? 19.458 -6.239 -18.248 1.00 89.25 90 LEU A N 1
ATOM 706 C CA . LEU A 1 90 ? 19.481 -6.981 -19.515 1.00 89.25 90 LEU A CA 1
ATOM 707 C C . LEU A 1 90 ? 20.307 -6.276 -20.604 1.00 89.25 90 LEU A C 1
ATOM 709 O O . LEU A 1 90 ? 20.350 -6.738 -21.744 1.00 89.25 90 LEU A O 1
ATOM 713 N N . ARG A 1 91 ? 20.974 -5.161 -20.276 1.00 88.19 91 ARG A N 1
ATOM 714 C CA . ARG A 1 91 ? 21.718 -4.341 -21.240 1.00 88.19 91 ARG A CA 1
ATOM 715 C C . ARG A 1 91 ? 22.780 -5.128 -22.004 1.00 88.19 91 ARG A C 1
ATOM 717 O O . ARG A 1 91 ? 22.949 -4.881 -23.196 1.00 88.19 91 ARG A O 1
ATOM 724 N N . ASP A 1 92 ? 23.446 -6.075 -21.353 1.00 84.50 92 ASP A N 1
ATOM 725 C CA . ASP A 1 92 ? 24.485 -6.900 -21.979 1.00 84.50 92 ASP A CA 1
ATOM 726 C C . ASP A 1 92 ? 23.914 -7.820 -23.064 1.00 84.50 92 ASP A C 1
ATOM 728 O O . ASP A 1 92 ? 24.542 -8.012 -24.101 1.00 84.50 92 ASP A O 1
ATOM 732 N N . ILE A 1 93 ? 22.688 -8.321 -22.878 1.00 84.38 93 ILE A N 1
ATOM 733 C CA . ILE A 1 93 ? 21.986 -9.129 -23.883 1.00 84.38 93 ILE A CA 1
ATOM 734 C C . ILE A 1 93 ? 21.636 -8.257 -25.091 1.00 84.38 93 ILE A C 1
ATOM 736 O O . ILE A 1 93 ? 21.941 -8.623 -26.223 1.00 84.38 93 ILE A O 1
ATOM 740 N N . PHE A 1 94 ? 21.062 -7.073 -24.858 1.00 80.62 94 PHE A N 1
ATOM 741 C CA . PHE A 1 94 ? 20.682 -6.153 -25.936 1.00 80.62 94 PHE A CA 1
ATOM 742 C C . PHE A 1 94 ? 21.874 -5.523 -26.667 1.00 80.62 94 PHE A C 1
ATOM 744 O O . PHE A 1 94 ? 21.738 -5.133 -27.821 1.00 80.62 94 PHE A O 1
ATOM 751 N N . SER A 1 95 ? 23.029 -5.415 -26.008 1.00 81.62 95 SER A N 1
ATOM 752 C CA . SER A 1 95 ? 24.259 -4.866 -26.599 1.00 81.62 95 SER A CA 1
ATOM 753 C C . SER A 1 95 ? 25.152 -5.943 -27.223 1.00 81.62 95 SER A C 1
ATOM 755 O O . SER A 1 95 ? 26.180 -5.618 -27.819 1.00 81.62 95 SER A O 1
ATOM 757 N N . SER A 1 96 ? 24.798 -7.221 -27.071 1.00 82.81 96 SER A N 1
ATOM 758 C CA . SER A 1 96 ? 25.539 -8.320 -27.681 1.00 82.81 96 SER A CA 1
ATOM 759 C C . SER A 1 96 ? 25.346 -8.329 -29.201 1.00 82.81 96 SER A C 1
ATOM 761 O O . SER A 1 96 ? 24.309 -7.912 -29.719 1.00 82.81 96 SER A O 1
ATOM 763 N N . LYS A 1 97 ? 26.357 -8.798 -29.941 1.00 80.38 97 LYS A N 1
ATOM 764 C CA . LYS A 1 97 ? 26.208 -9.049 -31.378 1.00 80.38 97 LYS A CA 1
ATOM 765 C C . LYS A 1 97 ? 25.283 -10.250 -31.562 1.00 80.38 97 LYS A C 1
ATOM 767 O O . LYS A 1 97 ? 25.732 -11.391 -31.478 1.00 80.38 97 LYS A O 1
ATOM 772 N N . ILE A 1 98 ? 24.001 -9.979 -31.778 1.00 72.31 98 ILE A N 1
ATOM 773 C CA . ILE A 1 98 ? 23.050 -10.971 -32.277 1.00 72.31 98 ILE A CA 1
ATOM 774 C C . ILE A 1 98 ? 23.453 -11.276 -33.739 1.00 72.31 98 ILE A C 1
ATOM 776 O O . ILE A 1 98 ? 23.781 -10.319 -34.446 1.00 72.31 98 ILE A O 1
ATOM 780 N N . PRO A 1 99 ? 23.520 -12.556 -34.166 1.00 70.50 99 PRO A N 1
ATOM 781 C CA . PRO A 1 99 ? 23.858 -12.932 -35.543 1.00 70.50 99 PRO A CA 1
ATOM 782 C C . PRO A 1 99 ? 22.973 -12.269 -36.601 1.00 70.50 99 PRO A C 1
ATOM 784 O O . PRO A 1 99 ? 21.766 -12.080 -36.322 1.00 70.50 99 PRO A O 1
#

pLDDT: mean 73.51, std 18.56, range [33.94, 95.75]

Foldseek 3Di:
DDDDDDDDDDDDDDDDPPPPPPPPPPDDQVQDADEDDPVDPDDFDADPNDTHHYDQWDQDPNDIAGDDDVRVVVVVVVVVVVVVVVVVVCVCVVPDPDD

Radius of gyration: 22.24 Å; chains: 1; bounding box: 63×26×57 Å

Sequence (99 aa):
MTGYRIAPQSSRRTTLLSQFYVDITGLNMSKTKVMSNALVPLQPVIVESTALEIVDEYVYLEHAIQLGRSNFEKEVNRRIQLGWAASGKLRDIFSSKIP